Protein AF-A0A9E5UA99-F1 (afdb_monomer_lite)

Radius of gyration: 15.08 Å; chains: 1; bounding box: 34×16×42 Å

Structure (mmCIF, N/CA/C/O backbone):
data_AF-A0A9E5UA99-F1
#
_entry.id   AF-A0A9E5UA99-F1
#
loop_
_atom_site.group_PDB
_atom_site.id
_atom_site.type_symbol
_atom_site.label_atom_id
_atom_site.label_alt_id
_atom_site.label_comp_id
_atom_site.label_asym_id
_atom_site.label_entity_id
_atom_site.label_seq_id
_atom_site.pdbx_PDB_ins_code
_atom_site.Cartn_x
_atom_site.Cartn_y
_atom_site.Cartn_z
_atom_site.occupancy
_atom_site.B_iso_or_equiv
_atom_site.auth_seq_id
_atom_site.auth_comp_id
_atom_site.auth_asym_id
_atom_site.auth_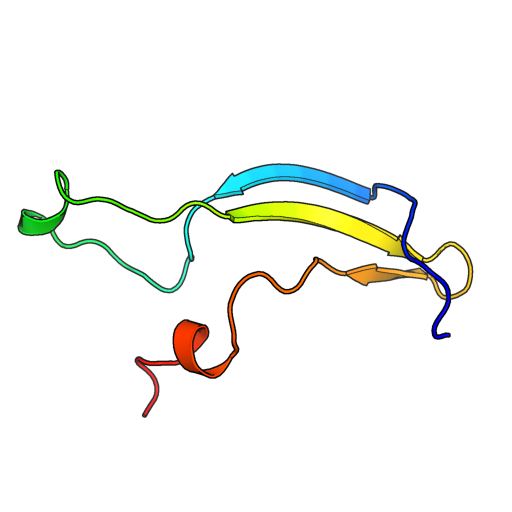atom_id
_atom_site.pdbx_PDB_model_num
ATOM 1 N N . CYS A 1 1 ? -4.720 -0.955 17.103 1.00 95.19 1 CYS A N 1
ATOM 2 C CA . CYS A 1 1 ? -5.744 -1.628 17.932 1.00 95.19 1 CYS A CA 1
ATOM 3 C C . CYS A 1 1 ? -6.296 -2.916 17.301 1.00 95.19 1 CYS A C 1
ATOM 5 O O . CYS A 1 1 ? -7.278 -3.428 17.817 1.00 95.19 1 CYS A O 1
ATOM 7 N N . THR A 1 2 ? -5.708 -3.450 16.212 1.00 95.00 2 THR A N 1
ATOM 8 C CA . THR A 1 2 ? -6.208 -4.650 15.489 1.00 95.00 2 THR A CA 1
ATOM 9 C C . THR A 1 2 ? -7.660 -4.577 14.991 1.00 95.00 2 THR A C 1
ATOM 11 O O . THR A 1 2 ? -8.163 -5.556 14.449 1.00 95.00 2 THR A O 1
ATOM 14 N N . ALA A 1 3 ? -8.324 -3.426 15.126 1.00 96.50 3 ALA A N 1
ATOM 15 C CA . ALA A 1 3 ? -9.650 -3.212 14.578 1.00 96.50 3 ALA A CA 1
ATOM 16 C C . ALA A 1 3 ? -9.604 -3.241 13.042 1.00 96.50 3 ALA A C 1
ATOM 18 O O . ALA A 1 3 ? -8.634 -2.746 12.454 1.00 96.50 3 ALA A O 1
ATOM 19 N N . PRO A 1 4 ? -10.636 -3.798 12.387 1.00 94.38 4 PRO A N 1
ATOM 20 C CA . PRO A 1 4 ? -10.721 -3.809 10.935 1.00 94.38 4 PRO A CA 1
ATOM 21 C C . PRO A 1 4 ? -10.758 -2.381 10.378 1.00 94.38 4 PRO A C 1
ATOM 23 O O . PRO A 1 4 ? -11.382 -1.483 10.948 1.00 94.38 4 PRO A O 1
ATOM 26 N N . LEU A 1 5 ? -10.096 -2.176 9.240 1.00 95.88 5 LEU A N 1
ATOM 27 C CA . LEU A 1 5 ? -10.114 -0.912 8.512 1.00 95.88 5 LEU A CA 1
ATOM 28 C C . LEU A 1 5 ? -11.234 -0.950 7.469 1.00 95.88 5 LEU A C 1
ATOM 30 O O . LEU A 1 5 ? -11.169 -1.724 6.522 1.00 95.88 5 LEU A O 1
ATOM 34 N N . SER A 1 6 ? -12.273 -0.135 7.655 1.00 94.12 6 SER A N 1
ATOM 35 C CA . SER A 1 6 ? -13.436 -0.085 6.752 1.00 94.12 6 SER A CA 1
ATOM 36 C C . SER A 1 6 ? -13.785 1.321 6.265 1.00 94.12 6 SER A C 1
ATOM 38 O O . SER A 1 6 ? -14.594 1.475 5.353 1.00 94.12 6 SER A O 1
ATOM 40 N N . PHE A 1 7 ? -13.213 2.362 6.873 1.00 97.12 7 PHE A N 1
ATOM 41 C CA . PHE A 1 7 ? -13.485 3.744 6.494 1.00 97.12 7 PHE A CA 1
ATOM 42 C C . PHE A 1 7 ? -12.448 4.217 5.487 1.00 97.12 7 PHE A C 1
ATOM 44 O O . PHE A 1 7 ? -11.254 4.233 5.780 1.00 97.12 7 PHE A O 1
ATOM 51 N N . THR A 1 8 ? -12.911 4.619 4.306 1.00 97.81 8 THR A N 1
ATOM 52 C CA . THR A 1 8 ? -12.050 5.250 3.303 1.00 97.81 8 THR A CA 1
ATOM 53 C C . THR A 1 8 ? -11.600 6.613 3.809 1.00 97.81 8 THR A C 1
ATOM 55 O O . THR A 1 8 ? -12.437 7.452 4.142 1.00 97.81 8 THR A O 1
ATOM 58 N N . MET A 1 9 ? -10.289 6.839 3.837 1.00 97.81 9 MET A N 1
ATOM 59 C CA . MET A 1 9 ? -9.720 8.172 4.021 1.00 97.81 9 MET A CA 1
ATOM 60 C C . MET A 1 9 ? -9.549 8.864 2.670 1.00 97.81 9 MET A C 1
ATOM 62 O O . MET A 1 9 ? -9.998 9.993 2.492 1.00 97.81 9 MET A O 1
ATOM 66 N N . VAL A 1 10 ? -8.910 8.181 1.719 1.00 98.19 10 VAL A N 1
ATOM 67 C CA . VAL A 1 10 ? -8.716 8.663 0.350 1.00 98.19 10 VAL A CA 1
ATOM 68 C C . VAL A 1 10 ? -8.533 7.479 -0.595 1.00 98.19 10 VAL A C 1
ATOM 70 O O . VAL A 1 10 ? -7.858 6.511 -0.257 1.00 98.19 10 VAL A O 1
ATOM 73 N N . ASP A 1 11 ? -9.125 7.567 -1.781 1.00 97.31 11 ASP A N 1
ATOM 74 C CA . ASP A 1 11 ? -8.894 6.644 -2.891 1.00 97.31 11 ASP A CA 1
ATOM 75 C C . ASP A 1 11 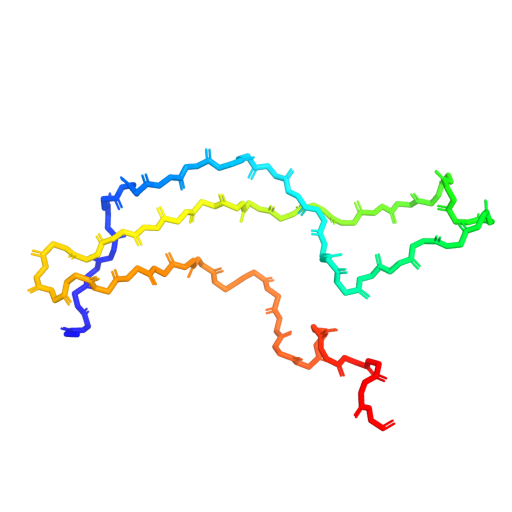? -8.298 7.440 -4.059 1.00 97.31 11 ASP A C 1
ATOM 77 O O . ASP A 1 11 ? -8.900 8.407 -4.532 1.00 97.31 11 ASP A O 1
ATOM 81 N N . LEU A 1 12 ? -7.083 7.074 -4.469 1.00 97.25 12 LEU A N 1
ATOM 82 C CA . LEU A 1 12 ? -6.344 7.711 -5.562 1.00 97.25 12 LEU A CA 1
ATOM 83 C C . LEU A 1 12 ? -6.385 6.879 -6.856 1.00 97.25 12 LEU A C 1
ATOM 85 O O . LEU A 1 12 ? -5.713 7.222 -7.829 1.00 97.25 12 LEU A O 1
ATOM 89 N N . GLY A 1 13 ? -7.173 5.803 -6.896 1.00 96.75 13 GLY A N 1
ATOM 90 C CA . GLY A 1 13 ? -7.252 4.890 -8.027 1.00 96.75 13 GLY A CA 1
ATOM 91 C C . GLY A 1 13 ? -6.080 3.914 -8.053 1.00 96.75 13 GLY A C 1
ATOM 92 O O . GLY A 1 13 ? -5.706 3.351 -7.028 1.00 96.75 13 GLY A O 1
ATOM 93 N N . LYS A 1 14 ? -5.517 3.662 -9.237 1.00 96.25 14 LYS A N 1
ATOM 94 C CA . LYS A 1 14 ? -4.390 2.738 -9.404 1.00 96.25 14 LYS A CA 1
ATOM 95 C C . LYS A 1 14 ? -3.144 3.488 -9.846 1.00 96.25 14 LYS A C 1
ATOM 97 O O . LYS A 1 14 ? -3.225 4.298 -10.767 1.00 96.25 14 LYS A O 1
ATOM 102 N N . SER A 1 15 ? -2.012 3.131 -9.256 1.00 94.75 15 SER A N 1
ATOM 103 C CA . SER A 1 15 ? -0.705 3.719 -9.556 1.00 94.75 15 SER A CA 1
ATOM 104 C C . SER A 1 15 ? 0.368 2.632 -9.626 1.00 94.75 15 SER A C 1
ATOM 106 O O . SER A 1 15 ? 0.219 1.594 -8.972 1.00 94.75 15 SER A O 1
ATOM 108 N N . PRO A 1 16 ? 1.446 2.842 -10.394 1.00 94.31 16 PRO A N 1
ATOM 109 C CA . PRO A 1 16 ? 2.592 1.949 -10.372 1.00 94.31 16 PRO A CA 1
ATOM 110 C C . PRO A 1 16 ? 3.437 2.171 -9.112 1.00 94.31 16 PRO A C 1
ATOM 112 O O . PRO A 1 16 ? 3.204 3.100 -8.332 1.00 94.31 16 PRO A O 1
ATOM 115 N N . LEU A 1 17 ? 4.435 1.311 -8.911 1.00 92.12 17 LEU A N 1
ATOM 116 C CA . LEU A 1 17 ? 5.419 1.484 -7.844 1.00 92.12 17 LEU A CA 1
ATOM 117 C C . LEU A 1 17 ? 6.310 2.697 -8.130 1.00 92.12 17 LEU A C 1
ATOM 119 O O . LEU A 1 17 ? 6.931 2.784 -9.185 1.00 92.12 17 LEU A O 1
ATOM 123 N N . CYS A 1 18 ? 6.424 3.617 -7.172 1.00 89.50 18 CYS A N 1
ATOM 124 C CA . CYS A 1 18 ? 7.225 4.835 -7.329 1.00 89.50 18 CYS A CA 1
ATOM 125 C C . CYS A 1 18 ? 8.740 4.574 -7.368 1.00 89.50 18 CYS A C 1
ATOM 127 O O . CYS A 1 18 ? 9.498 5.411 -7.852 1.00 89.50 18 CYS A O 1
ATOM 129 N N . GLN A 1 19 ? 9.166 3.420 -6.862 1.00 87.94 19 GLN A N 1
ATOM 130 C CA . GLN A 1 19 ? 10.544 2.931 -6.885 1.00 87.94 19 GLN A CA 1
ATOM 131 C C . GLN A 1 19 ? 10.961 2.364 -8.248 1.00 87.94 19 GLN A C 1
ATOM 133 O O . GLN A 1 19 ? 12.152 2.259 -8.506 1.00 87.94 19 GLN A O 1
ATOM 138 N N . THR A 1 20 ? 10.022 2.019 -9.135 1.00 87.25 20 THR A N 1
ATOM 139 C CA . THR A 1 20 ? 10.350 1.450 -10.447 1.00 87.25 20 THR A CA 1
ATOM 140 C C . THR A 1 20 ? 10.407 2.556 -11.496 1.00 87.25 20 THR A C 1
ATOM 142 O O . THR A 1 20 ? 9.383 3.017 -11.994 1.00 87.25 20 THR A O 1
ATOM 145 N N . MET A 1 21 ? 11.615 2.993 -11.856 1.00 89.25 21 MET A N 1
ATOM 146 C CA . MET A 1 21 ? 11.809 3.975 -12.927 1.00 89.25 21 MET A CA 1
ATOM 147 C C . MET A 1 21 ? 11.989 3.294 -14.286 1.00 89.25 21 MET A C 1
ATOM 149 O O . MET A 1 21 ? 12.953 2.565 -14.508 1.00 89.25 21 MET A O 1
ATOM 153 N N . LEU A 1 22 ? 11.100 3.593 -15.234 1.00 91.12 22 LEU A N 1
ATOM 15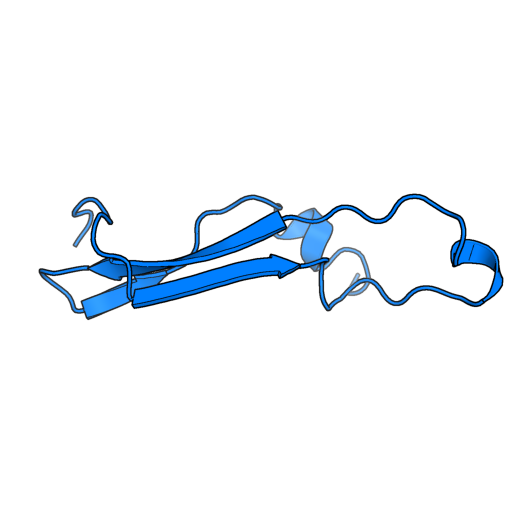4 C CA . LEU A 1 22 ? 11.191 3.063 -16.595 1.00 91.12 22 LEU A CA 1
ATOM 155 C C . LEU A 1 22 ? 12.282 3.767 -17.415 1.00 91.12 22 LEU A C 1
ATOM 157 O O . LEU A 1 22 ? 12.354 4.998 -17.486 1.00 91.12 22 LEU A O 1
ATOM 161 N N . SER A 1 23 ? 13.104 2.982 -18.111 1.00 92.81 23 SER A N 1
ATOM 162 C CA . SER A 1 23 ? 13.999 3.486 -19.156 1.00 92.81 23 SER A CA 1
ATOM 163 C C . SER A 1 23 ? 13.259 3.698 -20.484 1.00 92.81 23 SER A C 1
ATOM 165 O O . SER A 1 23 ? 12.159 3.194 -20.706 1.00 92.81 23 SER A O 1
ATOM 167 N N . ARG A 1 24 ? 13.882 4.415 -21.431 1.00 95.38 24 ARG A N 1
ATOM 168 C CA . ARG A 1 24 ? 13.274 4.692 -22.751 1.00 95.38 24 ARG A CA 1
ATOM 169 C C . ARG A 1 24 ? 12.896 3.429 -23.527 1.00 95.38 24 ARG A C 1
ATOM 171 O O . ARG A 1 24 ? 11.922 3.453 -24.270 1.00 95.38 24 ARG A O 1
ATOM 178 N N . SER A 1 25 ? 13.665 2.353 -23.380 1.00 95.88 25 SER A N 1
ATOM 179 C CA . SER A 1 25 ? 13.380 1.071 -24.032 1.00 95.88 25 SER A CA 1
ATOM 180 C C . SER A 1 25 ? 12.159 0.363 -23.446 1.00 95.88 25 SER A C 1
ATOM 182 O O . SER A 1 25 ? 11.544 -0.428 -24.149 1.00 95.88 25 SER A O 1
ATOM 184 N N . GLN A 1 26 ? 11.778 0.683 -22.207 1.00 94.94 26 GLN A N 1
ATOM 185 C CA . GLN A 1 26 ? 10.708 0.007 -21.468 1.00 94.94 26 GLN A CA 1
ATOM 186 C C . GLN A 1 26 ? 9.344 0.701 -21.598 1.00 94.94 26 GLN A C 1
ATOM 188 O O . GLN A 1 26 ? 8.360 0.223 -21.054 1.00 94.94 26 GLN A O 1
ATOM 193 N N . LEU A 1 27 ? 9.242 1.807 -22.345 1.00 93.88 27 LEU A N 1
ATOM 194 C CA . LEU A 1 27 ? 7.997 2.588 -22.457 1.00 93.88 27 LEU A CA 1
ATOM 195 C C . LEU A 1 27 ? 6.813 1.821 -23.069 1.00 93.88 27 LEU A C 1
ATOM 197 O O . LEU A 1 27 ? 5.673 2.238 -22.899 1.00 93.88 27 LEU A O 1
ATOM 201 N N . ASN A 1 28 ? 7.080 0.738 -23.804 1.00 94.88 28 ASN A N 1
ATOM 202 C CA . ASN A 1 28 ? 6.050 -0.133 -24.380 1.00 94.88 28 ASN A CA 1
ATOM 203 C C . ASN A 1 28 ? 5.956 -1.489 -23.662 1.00 94.88 28 ASN A C 1
ATOM 205 O O . ASN A 1 28 ? 5.271 -2.391 -24.144 1.00 94.88 28 ASN A O 1
ATOM 209 N N . GLU A 1 29 ? 6.683 -1.661 -22.558 1.00 95.31 29 GLU A N 1
ATOM 210 C CA . GLU A 1 29 ? 6.586 -2.850 -21.721 1.00 95.31 29 GLU A CA 1
ATOM 211 C C . GLU A 1 29 ? 5.412 -2.717 -20.747 1.00 95.31 29 GLU A C 1
ATOM 213 O O . GLU A 1 29 ? 4.874 -1.635 -20.513 1.00 95.31 29 GLU A O 1
ATOM 218 N N . MET A 1 30 ? 4.979 -3.851 -20.200 1.00 93.69 30 MET A N 1
ATOM 219 C CA . MET A 1 30 ? 3.946 -3.861 -19.173 1.00 93.69 30 MET A CA 1
ATOM 220 C C . MET A 1 30 ? 4.485 -3.214 -17.891 1.00 93.69 30 MET A C 1
ATOM 222 O O . MET A 1 30 ? 5.573 -3.547 -17.428 1.00 93.69 30 MET A O 1
ATOM 226 N N . GLU A 1 31 ? 3.672 -2.356 -17.284 1.00 93.69 31 GLU A N 1
ATOM 227 C CA . GLU A 1 31 ? 3.898 -1.788 -15.959 1.00 93.69 31 GLU A CA 1
ATOM 228 C C . GLU A 1 31 ? 2.770 -2.256 -15.014 1.00 93.69 31 GLU A C 1
ATOM 230 O O . GLU A 1 31 ? 1.592 -2.121 -15.369 1.00 93.69 31 GLU A O 1
ATOM 235 N N . PRO A 1 32 ? 3.072 -2.843 -13.837 1.00 93.12 32 PRO A N 1
ATOM 236 C CA . PRO A 1 32 ? 2.050 -3.246 -12.874 1.00 93.12 32 PRO A CA 1
ATOM 237 C C . PRO A 1 32 ? 1.458 -2.029 -12.156 1.00 93.12 32 PRO A C 1
ATOM 239 O O . PRO A 1 32 ? 2.188 -1.156 -11.696 1.00 93.12 32 PRO A O 1
ATOM 242 N N . PHE A 1 33 ? 0.134 -2.004 -12.004 1.00 95.44 33 PHE A N 1
ATOM 243 C CA . PHE A 1 33 ? -0.593 -0.945 -11.302 1.00 95.44 33 PHE A CA 1
ATOM 244 C C . PHE A 1 33 ? -1.352 -1.530 -10.111 1.00 95.44 33 PHE A C 1
ATOM 246 O O . PHE A 1 33 ? -2.129 -2.477 -10.269 1.00 95.44 33 PHE A O 1
ATOM 253 N N . TYR A 1 34 ? -1.183 -0.921 -8.941 1.00 95.06 34 TYR A N 1
ATOM 254 C CA . TYR A 1 34 ? -1.766 -1.371 -7.678 1.00 95.06 34 TYR A CA 1
ATOM 255 C C . TYR A 1 34 ? -2.790 -0.355 -7.158 1.00 95.06 34 TYR A C 1
ATOM 257 O O . TYR 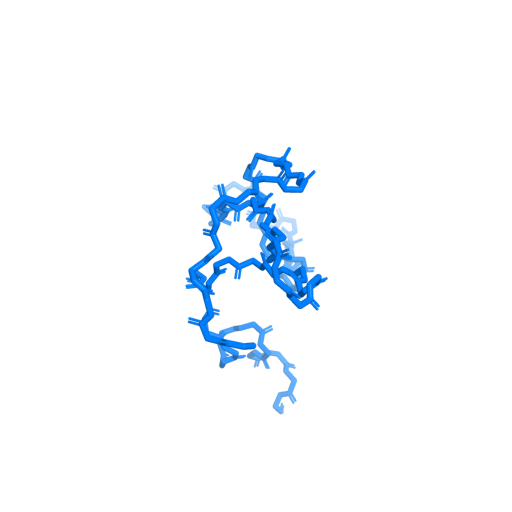A 1 34 ? -2.611 0.848 -7.379 1.00 95.06 34 TYR A O 1
ATOM 265 N N . PRO A 1 35 ? -3.872 -0.795 -6.489 1.00 96.44 35 PRO A N 1
ATOM 266 C CA . PRO A 1 35 ? -4.818 0.119 -5.860 1.00 96.44 35 PRO A CA 1
ATOM 267 C C . PRO A 1 35 ? -4.145 0.964 -4.774 1.00 96.44 35 PRO A C 1
ATOM 269 O O . PRO A 1 35 ? -3.517 0.439 -3.857 1.00 96.44 35 PRO A O 1
ATOM 272 N N . LEU A 1 36 ? -4.321 2.280 -4.854 1.00 96.31 36 LEU A N 1
ATOM 273 C CA . LEU A 1 36 ? -3.855 3.250 -3.872 1.00 96.31 36 LEU A CA 1
ATOM 274 C C . LEU A 1 36 ? -5.057 3.778 -3.079 1.00 96.31 36 LEU A C 1
ATOM 276 O O . LEU A 1 36 ? -5.450 4.941 -3.182 1.00 96.31 36 LEU A O 1
ATOM 280 N N . HIS A 1 37 ? -5.655 2.873 -2.302 1.00 97.31 37 HIS A N 1
ATOM 281 C CA . HIS A 1 37 ? -6.842 3.123 -1.487 1.00 97.31 37 HIS A CA 1
ATOM 282 C C . HIS A 1 37 ? -6.484 3.066 -0.004 1.00 97.31 37 HIS A C 1
ATOM 284 O O . HIS A 1 37 ? -6.177 2.011 0.548 1.00 97.31 37 HIS A O 1
ATOM 290 N N . VAL A 1 38 ? -6.480 4.235 0.629 1.00 97.44 38 VAL A N 1
ATOM 291 C CA . VAL A 1 38 ? -6.082 4.432 2.020 1.00 97.44 38 VAL A CA 1
ATOM 292 C C . VAL A 1 38 ? -7.305 4.373 2.925 1.00 97.44 38 VAL A C 1
ATOM 294 O O . VAL A 1 38 ? -8.288 5.099 2.728 1.00 97.44 38 VAL A O 1
ATOM 297 N N . TYR A 1 39 ? -7.199 3.582 3.986 1.00 98.19 39 TYR A N 1
ATOM 298 C CA . TYR A 1 39 ? -8.209 3.477 5.026 1.00 98.19 39 TYR A CA 1
ATOM 299 C C . TYR A 1 39 ? -7.757 4.147 6.322 1.00 98.19 39 TYR A C 1
ATOM 301 O O . TYR A 1 39 ? -6.563 4.265 6.599 1.00 98.19 39 TYR A O 1
ATOM 309 N N . VAL A 1 40 ? -8.725 4.552 7.141 1.00 97.88 40 VAL A N 1
ATOM 310 C CA . VAL A 1 40 ? -8.503 5.079 8.491 1.00 97.88 40 VAL A CA 1
ATOM 311 C C . VAL A 1 40 ? -9.237 4.238 9.532 1.00 97.88 40 VAL A C 1
ATOM 313 O O . VAL A 1 40 ? -10.389 3.838 9.356 1.00 97.88 40 VAL A O 1
ATOM 316 N N . CYS A 1 41 ? -8.563 3.962 10.644 1.00 97.81 41 CYS A N 1
ATOM 317 C CA . CYS A 1 41 ? -9.138 3.278 11.789 1.00 97.81 41 CYS A CA 1
ATOM 318 C C . CYS A 1 41 ? -10.006 4.242 12.603 1.00 97.81 41 CYS A C 1
ATOM 320 O O . CYS A 1 41 ? -9.509 5.251 13.100 1.00 97.81 41 CYS A O 1
ATOM 322 N N . GLY A 1 42 ? -11.276 3.891 12.815 1.00 96.94 42 GLY A N 1
ATOM 323 C CA . GLY A 1 42 ? -12.187 4.680 13.650 1.00 96.94 42 GLY A CA 1
ATOM 324 C C . GLY A 1 42 ? -11.868 4.659 15.152 1.00 96.94 42 GLY A C 1
ATOM 325 O O . GLY A 1 42 ? -12.397 5.485 15.885 1.00 96.94 42 GLY A O 1
ATOM 326 N N . GLU A 1 43 ? -11.016 3.740 15.622 1.00 97.75 43 GLU A N 1
ATOM 327 C CA . GLU A 1 43 ? -10.695 3.595 17.051 1.00 97.75 43 GLU A CA 1
ATOM 328 C C . GLU A 1 43 ? -9.370 4.248 17.449 1.00 97.75 43 GLU A C 1
ATOM 330 O O . GLU A 1 43 ? -9.282 4.886 18.495 1.00 97.75 43 GLU A O 1
ATOM 335 N N . CYS A 1 44 ? -8.319 4.062 16.644 1.00 97.50 44 CYS A N 1
ATOM 336 C CA . CYS A 1 44 ? -6.973 4.540 16.972 1.00 97.50 44 CYS A CA 1
ATOM 337 C C . CYS A 1 44 ? -6.402 5.534 15.957 1.00 97.50 44 CYS A C 1
ATOM 339 O O . CYS A 1 44 ? -5.221 5.865 16.043 1.00 97.50 44 CYS A O 1
ATOM 341 N N . SER A 1 45 ? -7.202 5.965 14.976 1.00 97.00 45 SER A N 1
ATOM 342 C CA . SER A 1 45 ? -6.816 6.917 13.924 1.00 97.00 45 SER A CA 1
ATOM 343 C C . SER A 1 45 ? -5.612 6.495 13.071 1.00 97.00 45 SER A C 1
ATOM 345 O O . SER A 1 45 ? -5.015 7.329 12.395 1.00 97.00 45 SER A O 1
ATOM 347 N N . LEU A 1 46 ? -5.248 5.206 13.080 1.00 97.81 46 LEU A N 1
ATOM 348 C CA . LEU A 1 46 ? -4.235 4.661 12.176 1.00 97.81 46 LEU A CA 1
ATOM 349 C C . LEU A 1 46 ? -4.714 4.821 10.734 1.00 97.81 46 LEU A C 1
ATOM 351 O O . LEU A 1 46 ? -5.827 4.417 10.412 1.00 97.81 46 LEU A O 1
ATOM 355 N N . VAL A 1 47 ? -3.849 5.358 9.882 1.00 97.56 47 VAL A N 1
ATOM 356 C CA . VAL A 1 47 ? -4.072 5.490 8.444 1.00 97.56 47 VAL A CA 1
ATOM 357 C C . VAL A 1 47 ? -3.170 4.487 7.735 1.00 97.56 47 VAL A C 1
ATOM 359 O O . VAL A 1 47 ? -1.962 4.496 7.969 1.00 97.56 47 VAL A O 1
ATOM 362 N N . GLN A 1 48 ? -3.737 3.606 6.910 1.00 96.56 48 GLN A N 1
ATOM 363 C CA . GLN A 1 48 ? -2.984 2.509 6.298 1.00 96.56 48 GLN A CA 1
ATOM 364 C C . GLN A 1 48 ? -3.533 2.104 4.923 1.00 96.56 48 GLN A C 1
ATOM 366 O O . GLN A 1 48 ? -4.728 2.228 4.655 1.00 96.56 48 GLN A O 1
ATOM 371 N N . LEU A 1 49 ? -2.639 1.589 4.078 1.00 95.31 49 LEU A N 1
ATOM 372 C CA . LEU A 1 49 ? -2.940 0.901 2.821 1.00 95.31 49 LEU A CA 1
ATOM 373 C C . LEU A 1 49 ? -3.051 -0.619 3.037 1.00 95.31 49 LEU A C 1
ATOM 375 O O . LEU A 1 49 ? -2.589 -1.152 4.050 1.00 95.31 49 LEU A O 1
ATOM 379 N N . GLU A 1 50 ? -3.628 -1.312 2.059 1.00 92.06 50 GLU A N 1
ATOM 380 C CA . GLU A 1 50 ? -3.477 -2.763 1.919 1.00 92.06 50 GLU A CA 1
ATOM 381 C C . GLU A 1 50 ? -2.076 -3.123 1.392 1.00 92.06 50 GLU A C 1
ATOM 383 O O . GLU A 1 50 ? -1.455 -2.360 0.647 1.00 92.06 50 GLU A O 1
ATOM 388 N N . GLU A 1 51 ? -1.569 -4.291 1.787 1.00 91.00 51 GLU A N 1
ATOM 389 C CA . GLU A 1 51 ? -0.276 -4.799 1.329 1.00 91.00 51 GLU A CA 1
ATOM 390 C C . GLU A 1 51 ? -0.463 -5.595 0.032 1.00 91.00 51 GLU A C 1
ATOM 392 O O . GLU A 1 51 ? -0.871 -6.754 0.050 1.00 91.00 51 GLU A O 1
ATOM 397 N N . TYR A 1 52 ? -0.175 -4.957 -1.103 1.00 92.31 52 TYR A N 1
ATOM 398 C CA . TYR A 1 52 ? -0.218 -5.605 -2.419 1.00 92.31 52 TYR A CA 1
ATOM 399 C C . TYR A 1 52 ? 1.147 -6.113 -2.896 1.00 92.31 52 TYR A C 1
ATOM 401 O O . TYR A 1 52 ? 1.199 -6.999 -3.745 1.00 92.31 52 TYR A O 1
ATOM 409 N N . VAL A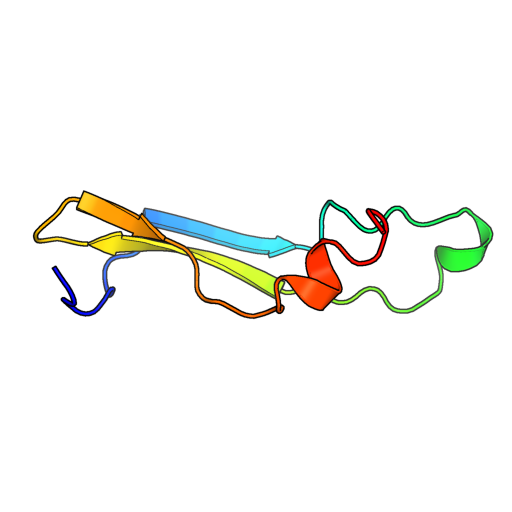 1 53 ? 2.239 -5.537 -2.385 1.00 91.75 53 VAL A N 1
ATOM 410 C CA . VAL A 1 53 ? 3.616 -5.812 -2.817 1.00 91.75 53 VAL A CA 1
ATOM 411 C C . VAL A 1 53 ? 4.496 -5.971 -1.587 1.00 91.75 53 VAL A C 1
ATOM 413 O O . VAL A 1 53 ? 4.419 -5.160 -0.663 1.00 91.75 53 VAL A O 1
ATOM 416 N N . SER A 1 54 ? 5.337 -7.004 -1.580 1.00 91.81 54 SER A N 1
ATOM 417 C CA . SER A 1 54 ? 6.202 -7.290 -0.439 1.00 91.81 54 SER A CA 1
ATOM 418 C C . SER A 1 54 ? 7.331 -6.255 -0.293 1.00 91.81 54 SER A C 1
ATOM 420 O O . SER A 1 54 ? 7.794 -5.679 -1.286 1.00 91.81 54 SER A O 1
ATOM 422 N N . PRO A 1 55 ? 7.875 -6.058 0.923 1.00 90.38 55 PRO A N 1
ATOM 423 C CA . PRO A 1 55 ? 9.055 -5.217 1.121 1.00 90.38 55 PRO A CA 1
ATOM 424 C C . PRO A 1 55 ? 10.262 -5.653 0.278 1.00 90.38 55 PRO A C 1
ATOM 426 O O . PRO A 1 55 ? 11.019 -4.809 -0.192 1.00 90.38 55 PRO A O 1
ATOM 429 N N . ALA A 1 56 ? 10.435 -6.960 0.060 1.0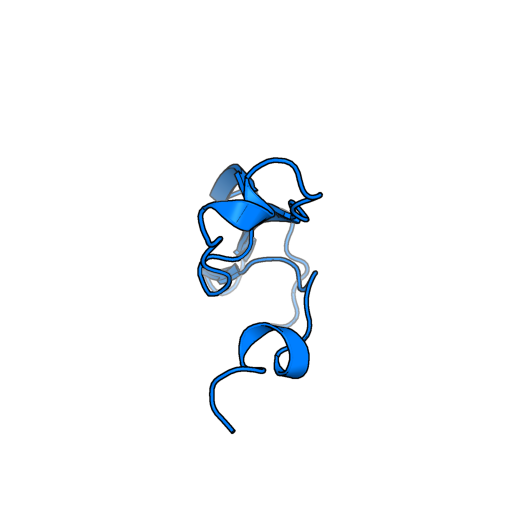0 89.50 56 ALA A N 1
ATOM 430 C CA . ALA A 1 56 ? 11.536 -7.496 -0.738 1.00 89.50 56 ALA A CA 1
ATOM 431 C C . ALA A 1 56 ? 11.465 -7.051 -2.210 1.00 89.50 56 ALA A C 1
ATOM 433 O O . ALA A 1 56 ? 12.499 -6.796 -2.822 1.00 89.50 56 ALA A O 1
ATOM 434 N N . GLU A 1 57 ? 10.260 -6.922 -2.767 1.00 86.81 57 GLU A N 1
ATOM 435 C CA . GLU A 1 57 ? 10.045 -6.413 -4.126 1.00 86.81 57 GLU A CA 1
ATOM 436 C C . GLU A 1 57 ? 10.221 -4.888 -4.190 1.00 86.81 57 GLU A C 1
ATOM 438 O O . GLU A 1 57 ? 10.942 -4.383 -5.052 1.00 86.81 57 GLU A O 1
ATOM 443 N N . ILE A 1 58 ? 9.636 -4.163 -3.227 1.00 87.00 58 ILE A N 1
ATOM 444 C CA . ILE A 1 58 ? 9.703 -2.695 -3.087 1.00 87.00 58 ILE A CA 1
ATOM 445 C C . ILE A 1 58 ? 11.145 -2.190 -2.964 1.00 87.00 58 ILE A C 1
ATOM 447 O O . ILE A 1 58 ? 11.466 -1.138 -3.516 1.00 87.00 58 ILE A O 1
ATOM 451 N N . PHE A 1 59 ? 11.998 -2.904 -2.229 1.00 87.44 59 PHE A N 1
ATOM 452 C CA . PHE A 1 59 ? 13.371 -2.486 -1.927 1.00 87.44 59 PHE A CA 1
ATOM 453 C C . PHE A 1 59 ? 14.434 -3.320 -2.649 1.00 87.44 59 PHE A C 1
ATOM 455 O O . PHE A 1 59 ? 15.592 -3.335 -2.235 1.00 87.44 59 PHE A O 1
ATOM 462 N N . SER A 1 60 ? 14.058 -3.999 -3.733 1.00 82.38 60 SER A N 1
ATOM 463 C CA . SER A 1 60 ? 14.955 -4.873 -4.500 1.00 82.38 60 SER A CA 1
ATOM 464 C C . SER A 1 60 ? 16.230 -4.174 -5.004 1.00 82.38 60 SER A C 1
ATOM 466 O O . SER A 1 60 ? 17.269 -4.823 -5.119 1.00 82.38 60 SER A O 1
ATOM 468 N N . GLU A 1 61 ? 16.182 -2.858 -5.234 1.00 75.06 61 GLU A N 1
ATOM 469 C CA . GLU A 1 61 ? 17.307 -2.042 -5.720 1.00 75.06 61 GLU A CA 1
ATOM 470 C C . GLU A 1 61 ? 18.270 -1.537 -4.621 1.00 75.06 61 GLU A C 1
ATOM 472 O O . GLU A 1 61 ? 19.275 -0.906 -4.940 1.00 75.06 61 GLU A O 1
ATOM 477 N N . TYR A 1 62 ? 17.999 -1.798 -3.334 1.00 74.06 62 TYR A N 1
ATOM 478 C CA . TYR A 1 62 ? 18.781 -1.269 -2.198 1.00 74.06 62 TYR A CA 1
ATOM 479 C C . TYR A 1 62 ? 19.705 -2.300 -1.519 1.00 74.06 62 TYR A C 1
ATOM 481 O O . TYR A 1 62 ? 20.118 -2.087 -0.377 1.00 74.06 62 TYR A O 1
ATOM 489 N N . ASN A 1 63 ? 20.026 -3.403 -2.203 1.00 58.66 63 ASN A N 1
ATOM 490 C CA . ASN A 1 63 ? 20.947 -4.442 -1.715 1.00 58.66 63 ASN A CA 1
ATOM 491 C C . ASN A 1 63 ? 22.406 -4.199 -2.115 1.00 58.66 63 ASN A C 1
ATOM 493 O O . ASN A 1 63 ? 22.650 -3.854 -3.293 1.00 58.66 63 ASN A O 1
#

Sequence (63 aa):
CTAPLSFTMVDLGKSPLCQTMLSRSQLNEMEPFYPLHVYVCGECSLVQLEEYVSPAEIFSEYN

pLDDT: mean 92.98, std 6.54, range [58.66, 98.19]

Secondary structure (DSSP, 8-state):
------EEEEEEEEE--TT-PPPGGGTTS----EEEEEEE-TTT--EE----S-HHHHTGGG-

Foldseek 3Di:
DPDDFDAWPDWPAWDFQPQDDDDPVCPPPDTDIDTPTWTADPPPRDIDDDDPDDPCRNCVVVD